Protein AF-A0A847EGX9-F1 (afdb_monomer)

Solvent-accessible surface area (backbone atoms only — not comparable to full-atom values): 7645 Å² total; per-residue (Å²): 108,51,48,62,83,71,75,42,85,74,79,78,88,85,84,85,75,54,60,80,80,62,96,71,52,54,43,62,52,48,59,49,49,60,68,35,90,76,49,75,67,46,77,46,81,50,56,46,22,41,57,52,58,43,49,28,24,61,38,38,68,75,70,50,81,54,54,50,37,35,35,57,47,61,67,86,54,61,89,89,57,82,64,90,52,84,28,49,48,63,46,97,86,61,44,19,35,55,64,44,37,51,48,35,28,51,77,56,71,34,52,70,35,91,46,81,49,45,46,46,56,56,54,49,62,75,72,105

Radius of gyration: 14.36 Å; Cα contacts (8 Å, |Δi|>4): 190; chains: 1; bounding box: 35×29×40 Å

Mean predicted aligned error: 4.75 Å

Sequence (128 aa):
VNLSKAGLGQSTVIGMGADPVVFTSMPDILGLFDKDPDTDVIVIVGEVGGIQEEKAAEYIDRWVTKPVVAYIAGLNAPQEKRMGHAGAIIRGDGKGTPQSKTAAFNEVGVDIARYPAEVVDLVKNHLS

Structur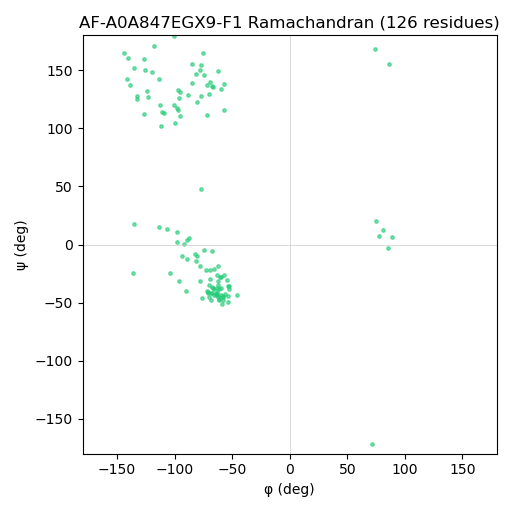e (mmCIF, N/CA/C/O backbone):
data_AF-A0A847EGX9-F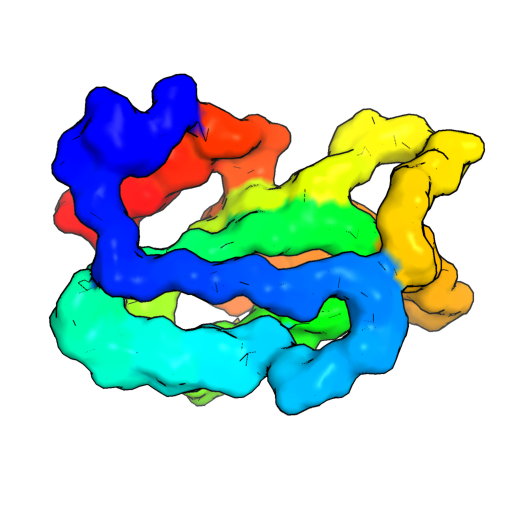1
#
_entry.id   AF-A0A847EGX9-F1
#
loop_
_atom_site.group_PDB
_atom_site.id
_atom_site.type_symbol
_atom_site.label_atom_id
_atom_site.label_alt_id
_atom_site.label_comp_id
_atom_site.label_asym_id
_atom_site.label_entity_id
_atom_site.label_seq_id
_atom_site.pdbx_PDB_ins_code
_atom_site.Cartn_x
_atom_site.Cartn_y
_atom_site.Cartn_z
_atom_site.occupancy
_atom_site.B_iso_or_equiv
_atom_site.auth_seq_id
_atom_site.auth_comp_id
_atom_site.auth_asym_id
_atom_site.auth_atom_id
_atom_site.pdbx_PDB_model_num
ATOM 1 N N . VAL A 1 1 ? 4.956 10.946 13.049 1.00 72.75 1 VAL A N 1
ATOM 2 C CA . VAL A 1 1 ? 4.265 9.960 13.919 1.00 72.75 1 VAL A CA 1
ATOM 3 C C . VAL A 1 1 ? 4.023 8.696 13.091 1.00 72.75 1 VAL A C 1
ATOM 5 O O . VAL A 1 1 ? 4.090 8.809 11.876 1.00 72.75 1 VAL A O 1
ATOM 8 N N . ASN A 1 2 ? 3.864 7.512 13.687 1.00 90.38 2 ASN A N 1
ATOM 9 C CA . ASN A 1 2 ? 3.531 6.274 12.957 1.00 90.38 2 ASN A CA 1
ATOM 10 C C . ASN A 1 2 ? 2.171 5.739 13.438 1.00 90.38 2 ASN A C 1
ATOM 12 O O . ASN A 1 2 ? 1.645 6.258 14.424 1.00 90.38 2 ASN A O 1
ATOM 16 N N . LEU A 1 3 ? 1.620 4.727 12.759 1.00 94.62 3 LEU A N 1
ATOM 17 C CA . LEU A 1 3 ? 0.286 4.188 13.054 1.00 94.62 3 LEU A CA 1
ATOM 18 C C . LEU A 1 3 ? 0.133 3.792 14.534 1.00 94.62 3 LEU A C 1
ATOM 20 O O . LEU A 1 3 ? -0.773 4.279 15.207 1.00 94.62 3 LEU A O 1
ATOM 24 N N . SER A 1 4 ? 1.079 3.025 15.085 1.00 95.31 4 SER A N 1
ATOM 25 C CA . SER A 1 4 ? 1.005 2.554 16.475 1.00 95.31 4 SER A CA 1
ATOM 26 C C . SER A 1 4 ? 1.048 3.704 17.492 1.00 95.31 4 SER A C 1
ATOM 28 O O . SER A 1 4 ? 0.256 3.733 18.430 1.00 95.31 4 SER A O 1
ATOM 30 N N . LYS A 1 5 ? 1.918 4.710 17.297 1.00 95.62 5 LYS A N 1
ATOM 31 C CA . LYS A 1 5 ? 1.954 5.911 18.161 1.00 95.62 5 LYS A CA 1
ATOM 32 C C . LYS A 1 5 ? 0.693 6.768 18.044 1.00 95.62 5 LYS A C 1
ATOM 34 O O . LYS A 1 5 ? 0.435 7.572 18.933 1.00 95.62 5 LYS A O 1
ATOM 39 N N . ALA A 1 6 ? -0.056 6.623 16.956 1.00 94.94 6 ALA A N 1
ATOM 40 C CA . ALA A 1 6 ? -1.332 7.292 16.745 1.00 94.94 6 ALA A CA 1
ATOM 41 C C . ALA A 1 6 ? -2.536 6.488 17.270 1.00 94.94 6 ALA A C 1
ATOM 43 O O . ALA A 1 6 ? -3.664 6.942 17.086 1.00 94.94 6 ALA A O 1
ATOM 44 N N . GLY A 1 7 ? -2.304 5.338 17.918 1.00 95.94 7 GLY A N 1
ATOM 45 C CA . GLY A 1 7 ? -3.351 4.473 18.470 1.00 95.94 7 GLY A CA 1
ATOM 46 C C . GLY A 1 7 ? -4.016 3.552 17.447 1.00 95.94 7 GLY A C 1
ATOM 47 O O . GLY A 1 7 ? -5.044 2.963 17.757 1.00 95.94 7 GLY A O 1
ATOM 48 N N . LEU A 1 8 ? -3.451 3.425 16.243 1.00 96.00 8 LEU A N 1
ATOM 49 C CA . LEU A 1 8 ? -3.976 2.567 15.183 1.00 96.00 8 LEU A CA 1
ATOM 50 C C . LEU A 1 8 ? -3.273 1.205 15.213 1.00 96.00 8 LEU A C 1
ATOM 52 O O . LEU A 1 8 ? -2.038 1.140 15.257 1.00 96.00 8 LEU A O 1
ATOM 56 N N . GLY A 1 9 ? -4.058 0.128 15.180 1.00 96.12 9 GLY A N 1
ATOM 57 C CA . GLY A 1 9 ? -3.568 -1.247 15.072 1.00 96.12 9 GLY A CA 1
ATOM 58 C C . GLY A 1 9 ? -3.089 -1.597 13.660 1.00 96.12 9 GLY A C 1
ATOM 59 O O . GLY A 1 9 ? -3.336 -0.868 12.700 1.00 96.12 9 GLY A O 1
ATOM 60 N N . GLN A 1 10 ? -2.346 -2.695 13.538 1.00 97.12 10 GLN A N 1
ATOM 61 C CA . GLN A 1 10 ? -1.990 -3.318 12.262 1.00 97.12 10 GLN A CA 1
ATOM 62 C C . GLN A 1 10 ? -2.417 -4.785 12.373 1.00 97.12 10 GLN A C 1
ATOM 64 O O . GLN A 1 10 ? -1.839 -5.496 13.194 1.00 97.12 10 GLN A O 1
ATOM 69 N N . SER A 1 11 ? -3.423 -5.227 11.611 1.00 97.88 11 SER A N 1
ATOM 70 C CA . SER A 1 11 ? -3.878 -6.629 11.651 1.00 97.88 11 SER A CA 1
ATOM 71 C C . SER A 1 11 ? -2.820 -7.567 11.066 1.00 97.88 11 SER A C 1
ATOM 73 O O . SER A 1 11 ? -2.416 -8.537 11.702 1.00 97.88 11 SER A O 1
ATOM 75 N N . THR A 1 12 ? -2.292 -7.205 9.894 1.00 97.38 12 THR A N 1
ATOM 76 C CA . THR A 1 12 ? -1.270 -7.958 9.165 1.00 97.38 12 THR A CA 1
ATOM 77 C C . THR A 1 12 ? -0.260 -7.003 8.520 1.00 97.38 12 THR A C 1
ATOM 79 O O . THR A 1 12 ? -0.620 -5.934 8.032 1.00 97.38 12 THR A O 1
ATOM 82 N N . VAL A 1 13 ? 1.026 -7.382 8.497 1.00 96.81 13 VAL A N 1
ATOM 83 C CA . VAL A 1 13 ? 2.097 -6.635 7.811 1.00 96.81 13 VAL A CA 1
ATOM 84 C C . VAL A 1 13 ? 2.939 -7.600 6.980 1.00 96.81 13 VAL A C 1
ATOM 86 O O . VAL A 1 13 ? 3.472 -8.571 7.511 1.00 96.81 13 VAL A O 1
ATOM 89 N N . ILE A 1 14 ? 3.087 -7.321 5.681 1.00 96.00 14 ILE A N 1
ATOM 90 C CA . ILE A 1 14 ? 3.880 -8.137 4.749 1.00 96.00 14 ILE A CA 1
ATOM 91 C C . ILE A 1 14 ? 4.956 -7.269 4.097 1.00 96.00 14 ILE A C 1
ATOM 93 O O . ILE A 1 14 ? 4.660 -6.233 3.508 1.00 96.00 14 ILE A O 1
ATOM 97 N N . GLY A 1 15 ? 6.210 -7.718 4.174 1.00 93.69 15 GLY A N 1
ATOM 98 C CA . GLY A 1 15 ? 7.319 -7.168 3.396 1.00 93.69 15 GLY A CA 1
ATOM 99 C C . GLY A 1 15 ? 7.619 -8.060 2.194 1.00 93.69 15 GLY A C 1
ATOM 100 O O . GLY A 1 15 ? 7.962 -9.224 2.374 1.00 93.69 15 GLY A O 1
ATOM 101 N N . MET A 1 16 ? 7.508 -7.524 0.976 1.00 89.69 16 MET A N 1
ATOM 102 C CA . MET A 1 16 ? 7.724 -8.295 -0.261 1.00 89.69 16 MET A CA 1
ATOM 103 C C . MET A 1 16 ? 9.202 -8.527 -0.610 1.00 89.69 16 MET A C 1
ATOM 105 O O . MET A 1 16 ? 9.509 -9.403 -1.414 1.00 89.69 16 MET A O 1
ATOM 109 N N . GLY A 1 17 ? 10.111 -7.741 -0.027 1.00 85.81 17 GLY A N 1
ATOM 110 C CA . GLY A 1 17 ? 11.489 -7.637 -0.510 1.00 85.81 17 GLY A CA 1
ATOM 111 C C . GLY A 1 17 ? 11.589 -6.813 -1.801 1.00 85.81 17 GLY A C 1
ATOM 112 O O . GLY A 1 17 ? 10.582 -6.467 -2.414 1.00 85.81 17 GLY A O 1
ATOM 113 N N . ALA A 1 18 ? 12.816 -6.463 -2.190 1.00 80.44 18 ALA A N 1
ATOM 114 C CA . ALA A 1 18 ? 13.097 -5.598 -3.344 1.00 80.44 18 ALA A CA 1
ATOM 115 C C . ALA A 1 18 ? 13.814 -6.336 -4.490 1.00 80.44 18 ALA A C 1
ATOM 117 O O . ALA A 1 18 ? 14.381 -5.705 -5.387 1.00 80.44 18 ALA A O 1
ATOM 118 N N . ASP A 1 19 ? 13.819 -7.670 -4.447 1.00 82.44 19 ASP A N 1
ATOM 119 C CA . ASP A 1 19 ? 14.437 -8.493 -5.479 1.00 82.44 19 ASP A CA 1
ATOM 120 C C . ASP A 1 19 ? 13.577 -8.518 -6.752 1.00 82.44 19 ASP A C 1
ATOM 122 O O . ASP A 1 19 ? 12.348 -8.499 -6.683 1.00 82.44 19 ASP A O 1
ATOM 126 N N . PRO A 1 20 ? 14.193 -8.591 -7.946 1.00 73.56 20 PRO A N 1
ATOM 127 C CA . PRO A 1 20 ? 13.450 -8.637 -9.205 1.00 73.56 20 PRO A CA 1
ATOM 128 C C . PRO A 1 20 ? 12.689 -9.957 -9.404 1.00 73.56 20 PRO A C 1
ATOM 130 O O . PRO A 1 20 ? 11.737 -10.004 -10.186 1.00 73.56 20 PRO A O 1
ATOM 133 N N . VAL A 1 21 ? 13.111 -11.028 -8.724 1.00 81.25 21 VAL A N 1
ATOM 134 C CA . VAL A 1 21 ? 12.436 -12.329 -8.727 1.00 81.25 21 VAL A CA 1
ATOM 135 C C . VAL A 1 21 ? 11.602 -12.426 -7.461 1.00 81.25 21 VAL A C 1
ATOM 137 O O . VAL A 1 21 ? 12.127 -12.648 -6.375 1.00 81.25 21 VAL A O 1
ATOM 140 N N . VAL A 1 22 ? 10.294 -12.261 -7.620 1.00 82.31 22 VAL A N 1
ATOM 141 C CA . VAL A 1 22 ? 9.321 -12.342 -6.530 1.00 82.31 22 VAL A CA 1
ATOM 142 C C . VAL A 1 22 ? 8.420 -13.557 -6.723 1.00 82.31 22 VAL A C 1
ATOM 144 O O . VAL A 1 22 ? 8.035 -13.881 -7.846 1.00 82.31 22 VAL A O 1
ATOM 147 N N . PHE A 1 23 ? 8.072 -14.227 -5.623 1.00 87.94 23 PHE A N 1
ATOM 148 C CA . PHE A 1 23 ? 7.149 -15.374 -5.617 1.00 87.94 23 PHE A CA 1
ATOM 149 C C . PHE A 1 23 ? 5.713 -14.998 -5.233 1.00 87.94 23 PHE A C 1
ATOM 151 O O . PHE A 1 23 ? 4.846 -15.860 -5.149 1.00 87.94 23 PHE A O 1
ATOM 158 N N . THR A 1 24 ? 5.469 -13.711 -4.999 1.00 92.12 24 THR A N 1
ATOM 159 C CA . THR A 1 24 ? 4.153 -13.122 -4.754 1.00 92.12 24 THR A CA 1
ATOM 160 C C . THR A 1 24 ? 4.106 -11.734 -5.389 1.00 92.12 24 THR A C 1
ATOM 162 O O . THR A 1 24 ? 5.148 -11.176 -5.755 1.00 92.12 24 THR A O 1
ATOM 165 N N . SER A 1 25 ? 2.914 -11.172 -5.542 1.00 93.56 25 SER A N 1
ATOM 166 C CA . SER A 1 25 ? 2.709 -9.853 -6.135 1.00 93.56 25 SER A CA 1
ATOM 167 C C . SER A 1 25 ? 1.880 -8.945 -5.224 1.00 93.56 25 SER A C 1
ATOM 169 O O . SER A 1 25 ? 1.167 -9.424 -4.340 1.00 93.56 25 SER A O 1
ATOM 171 N N . MET A 1 26 ? 1.963 -7.625 -5.433 1.00 95.44 26 MET A N 1
ATOM 172 C CA . MET A 1 26 ? 1.096 -6.684 -4.709 1.00 95.44 26 MET A CA 1
ATOM 173 C C . MET A 1 26 ? -0.398 -7.007 -4.916 1.00 95.44 26 MET A C 1
ATOM 175 O O . MET A 1 26 ? -1.111 -7.025 -3.917 1.00 95.44 26 MET A O 1
ATOM 179 N N . PRO A 1 27 ? -0.883 -7.336 -6.136 1.00 97.00 27 PRO A N 1
ATOM 180 C 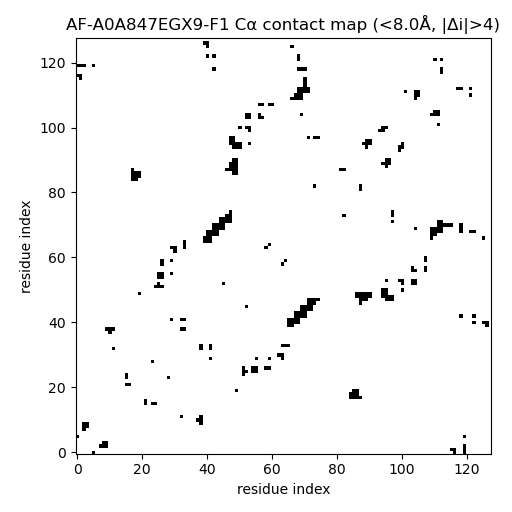CA . PRO A 1 27 ? -2.251 -7.824 -6.345 1.00 97.00 27 PRO A CA 1
ATOM 181 C C . PRO A 1 27 ? -2.645 -9.033 -5.487 1.00 97.00 27 PRO A C 1
ATOM 183 O O . PRO A 1 27 ? -3.724 -9.034 -4.898 1.00 97.00 27 PRO A O 1
ATOM 186 N N . ASP A 1 28 ? -1.776 -10.043 -5.375 1.00 96.81 28 ASP A N 1
ATOM 187 C CA . ASP A 1 28 ? -2.082 -11.238 -4.576 1.00 96.81 28 ASP A CA 1
ATOM 188 C C . ASP A 1 28 ? -2.242 -10.880 -3.092 1.00 96.81 28 ASP A C 1
ATOM 190 O O . ASP A 1 28 ? -3.179 -11.331 -2.435 1.00 96.81 28 ASP A O 1
ATOM 194 N N . ILE A 1 29 ? -1.357 -10.022 -2.575 1.00 97.56 29 ILE A N 1
ATOM 195 C CA . ILE A 1 29 ? -1.405 -9.540 -1.188 1.00 97.56 29 ILE A CA 1
ATOM 196 C C . ILE A 1 29 ? -2.633 -8.657 -0.949 1.00 97.56 29 ILE A C 1
ATOM 198 O O . ILE A 1 29 ? -3.300 -8.810 0.073 1.00 97.56 29 ILE A O 1
ATOM 202 N N . LEU A 1 30 ? -2.973 -7.778 -1.894 1.00 98.25 30 LEU A N 1
ATOM 203 C CA . LEU A 1 30 ? -4.179 -6.952 -1.824 1.00 98.25 30 LEU A CA 1
ATOM 204 C C . LEU A 1 30 ? -5.435 -7.810 -1.706 1.00 98.25 30 LEU A C 1
ATOM 206 O O . LEU A 1 30 ? -6.275 -7.543 -0.853 1.00 98.25 30 LEU A O 1
ATOM 210 N N . GLY A 1 31 ? -5.527 -8.883 -2.493 1.00 98.06 31 GLY A N 1
ATOM 211 C CA . GLY A 1 31 ? -6.636 -9.829 -2.402 1.00 98.06 31 GLY A CA 1
ATOM 212 C C . GLY A 1 31 ? -6.716 -10.565 -1.059 1.00 98.06 31 GLY A C 1
ATOM 213 O O . GLY A 1 31 ? -7.804 -10.990 -0.671 1.00 98.06 31 GLY A O 1
ATOM 214 N N . LEU A 1 32 ? -5.59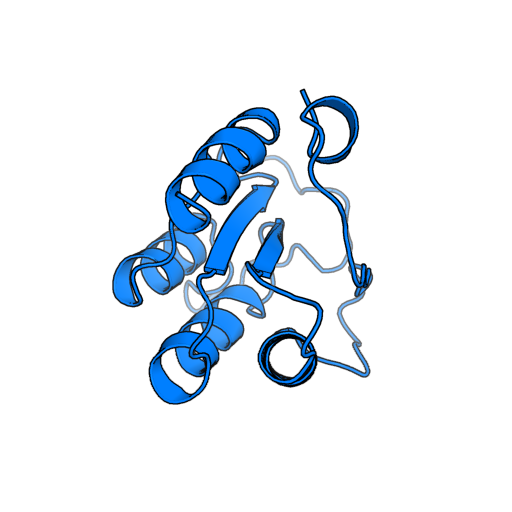8 -10.724 -0.339 1.00 98.06 32 LEU A N 1
ATOM 215 C CA . LEU A 1 32 ? -5.595 -11.272 1.021 1.00 98.06 32 LEU A CA 1
ATOM 216 C C . LEU A 1 32 ? -6.077 -10.234 2.040 1.00 98.06 32 LEU A C 1
ATOM 218 O O . LEU A 1 32 ? -6.938 -10.551 2.854 1.00 98.06 32 LEU A O 1
ATOM 222 N N . PHE A 1 33 ? -5.576 -8.999 1.970 1.00 98.31 33 PHE A N 1
ATOM 223 C CA . PHE A 1 33 ? -5.962 -7.924 2.894 1.00 98.31 33 PHE A CA 1
ATOM 224 C C . PHE A 1 33 ? -7.423 -7.485 2.719 1.00 98.31 33 PHE A C 1
ATOM 226 O O . PHE A 1 33 ? -8.123 -7.226 3.699 1.00 98.31 33 PHE A O 1
ATOM 233 N N . ASP A 1 34 ? -7.927 -7.464 1.485 1.00 98.31 34 ASP A N 1
ATOM 234 C CA . ASP A 1 34 ? -9.336 -7.161 1.209 1.00 98.31 34 ASP A CA 1
ATOM 235 C C . ASP A 1 34 ? -10.277 -8.206 1.839 1.00 98.31 34 ASP A C 1
ATOM 237 O O . ASP A 1 34 ? -11.352 -7.869 2.326 1.00 98.31 34 ASP A O 1
ATOM 241 N N . LYS A 1 35 ? -9.834 -9.466 1.947 1.00 98.19 35 LYS A N 1
ATOM 242 C CA . LYS A 1 35 ? -10.609 -10.561 2.557 1.00 98.19 35 LYS A CA 1
ATOM 243 C C . LYS A 1 35 ? -10.406 -10.722 4.064 1.00 98.19 35 LYS A C 1
ATOM 245 O O . LYS A 1 35 ? -11.159 -11.472 4.680 1.00 98.19 35 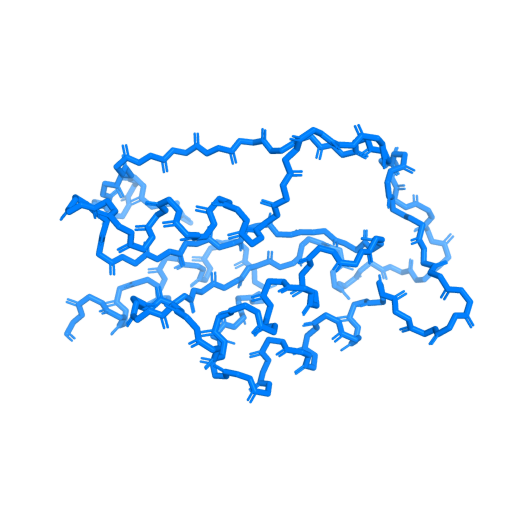LYS A O 1
ATOM 250 N N . ASP A 1 36 ? -9.406 -10.068 4.650 1.00 98.31 36 ASP A N 1
ATOM 251 C CA . ASP A 1 36 ? -9.108 -10.155 6.083 1.00 98.31 36 ASP A CA 1
ATOM 252 C C . ASP A 1 36 ? -10.178 -9.396 6.894 1.00 98.31 36 ASP A C 1
ATOM 254 O O . ASP A 1 36 ? -10.236 -8.172 6.797 1.00 98.31 36 ASP A O 1
ATOM 258 N N . PRO A 1 37 ? -11.049 -10.052 7.682 1.00 97.69 37 PRO A N 1
ATOM 259 C CA . PRO A 1 37 ? -12.115 -9.360 8.409 1.00 97.69 37 PRO A CA 1
ATOM 260 C C . PRO A 1 37 ? -11.601 -8.348 9.446 1.00 97.69 37 PRO A C 1
ATOM 262 O O . PRO A 1 37 ? -12.362 -7.461 9.820 1.00 97.69 37 PRO A O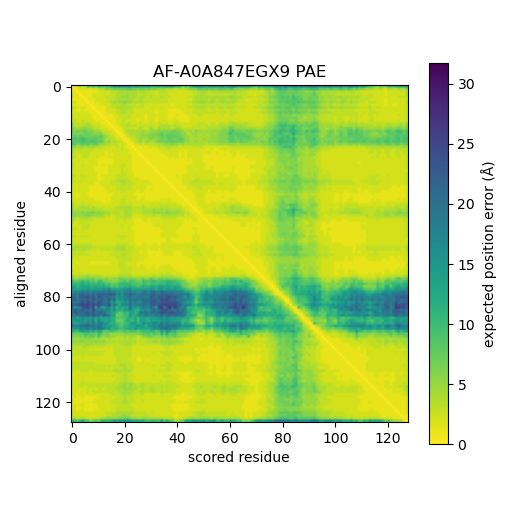 1
ATOM 265 N N . ASP A 1 38 ? -10.336 -8.449 9.867 1.00 97.81 38 ASP A N 1
ATOM 266 C CA . ASP A 1 38 ? -9.725 -7.546 10.849 1.00 97.81 38 ASP A CA 1
ATOM 267 C C . ASP A 1 38 ? -9.008 -6.344 10.193 1.00 97.81 38 ASP A C 1
ATOM 269 O O . ASP A 1 38 ? -8.417 -5.510 10.883 1.00 97.81 38 ASP A O 1
ATOM 273 N N . THR A 1 39 ? -9.020 -6.241 8.858 1.00 98.31 39 THR A N 1
ATOM 274 C CA . THR A 1 39 ? -8.461 -5.095 8.123 1.00 98.31 39 THR A CA 1
ATOM 275 C C . THR A 1 39 ? -9.554 -4.101 7.750 1.00 98.31 39 THR A C 1
ATOM 277 O O . THR A 1 39 ? -10.395 -4.416 6.911 1.00 98.31 39 THR A O 1
ATOM 280 N N . ASP A 1 40 ? -9.467 -2.877 8.270 1.00 98.12 40 ASP A N 1
ATOM 281 C CA . ASP A 1 40 ? -10.363 -1.771 7.900 1.00 98.12 40 ASP A CA 1
ATOM 282 C C . ASP A 1 40 ? -9.840 -0.943 6.712 1.00 98.12 40 ASP A C 1
ATOM 284 O O . ASP A 1 40 ? -10.601 -0.546 5.835 1.00 98.12 40 ASP A O 1
ATOM 288 N N . VAL A 1 41 ? -8.526 -0.687 6.667 1.00 98.44 41 VAL A N 1
ATOM 289 C CA . VAL A 1 41 ? -7.855 0.142 5.649 1.00 98.44 41 VAL A CA 1
ATOM 290 C C . VAL A 1 41 ? -6.544 -0.520 5.240 1.00 98.44 41 VAL A C 1
ATOM 292 O O . VAL A 1 41 ? -5.782 -0.988 6.089 1.00 98.44 41 VAL A O 1
ATOM 295 N N . ILE A 1 42 ? -6.251 -0.526 3.940 1.00 98.62 42 ILE A N 1
ATOM 296 C CA . ILE A 1 42 ? -5.012 -1.075 3.389 1.00 98.62 42 ILE A CA 1
ATOM 297 C C . ILE A 1 42 ? -3.999 0.050 3.159 1.00 98.62 42 ILE A C 1
ATOM 299 O O . ILE A 1 42 ? -4.307 1.074 2.554 1.00 98.62 42 ILE A O 1
ATOM 303 N N . VAL A 1 43 ? -2.756 -0.161 3.598 1.00 98.25 43 VAL A N 1
ATOM 304 C CA . VAL A 1 43 ? -1.639 0.764 3.361 1.00 98.25 43 VAL A CA 1
ATOM 305 C C . VAL A 1 43 ? -0.617 0.107 2.436 1.00 98.25 43 VAL A C 1
ATOM 307 O O . VAL A 1 43 ? -0.021 -0.910 2.793 1.00 98.25 43 VAL A O 1
ATOM 310 N N . ILE A 1 44 ? -0.360 0.715 1.278 1.00 97.88 44 ILE A N 1
ATOM 311 C CA . ILE A 1 44 ? 0.728 0.326 0.374 1.00 97.88 44 ILE A CA 1
ATOM 312 C C . ILE A 1 44 ? 1.947 1.212 0.638 1.00 97.88 44 ILE A C 1
ATOM 314 O O . ILE A 1 44 ? 1.875 2.436 0.553 1.00 97.88 44 ILE A O 1
ATOM 318 N N . VAL A 1 45 ? 3.095 0.587 0.899 1.00 95.75 45 VAL A N 1
ATOM 319 C CA . VAL A 1 45 ? 4.400 1.262 0.916 1.00 95.75 45 VAL A CA 1
ATOM 320 C C . VAL A 1 45 ? 5.215 0.748 -0.265 1.00 95.75 45 VAL A C 1
ATOM 322 O O . VAL A 1 45 ? 5.732 -0.366 -0.231 1.00 95.75 45 VAL A O 1
ATOM 325 N N . GLY A 1 46 ? 5.277 1.556 -1.319 1.00 93.00 46 GLY A N 1
ATOM 326 C CA . GLY A 1 46 ? 6.000 1.265 -2.554 1.00 93.00 46 GLY A CA 1
ATOM 327 C C . GLY A 1 46 ? 7.352 1.971 -2.643 1.00 93.00 46 GLY A C 1
ATOM 328 O O . GLY A 1 46 ? 7.743 2.754 -1.772 1.00 93.00 46 GLY A O 1
ATOM 329 N N . GLU A 1 47 ? 8.050 1.734 -3.746 1.00 90.00 47 GLU A N 1
ATOM 330 C CA . GLU A 1 47 ? 9.330 2.364 -4.094 1.00 90.00 47 GLU A CA 1
ATOM 331 C C . GLU A 1 47 ? 9.355 2.672 -5.595 1.00 90.00 47 GLU A C 1
ATOM 333 O O . GLU A 1 47 ? 8.588 2.111 -6.365 1.00 90.00 47 GLU A O 1
ATOM 338 N N . VAL A 1 48 ? 10.219 3.566 -6.061 1.00 85.94 48 VAL A N 1
ATOM 339 C CA . VAL A 1 48 ? 10.478 3.736 -7.501 1.00 85.94 48 VAL A CA 1
ATOM 340 C C . VAL A 1 48 ? 11.062 2.467 -8.155 1.00 85.94 48 VAL A C 1
ATOM 342 O O . VAL A 1 48 ? 11.817 1.722 -7.538 1.00 85.94 48 VAL A O 1
ATOM 345 N N . GLY A 1 49 ? 10.760 2.252 -9.442 1.00 83.38 49 GLY A N 1
ATOM 346 C CA . GLY A 1 49 ? 11.229 1.104 -10.235 1.00 83.38 49 GLY A CA 1
ATOM 347 C C . GLY A 1 49 ? 10.359 -0.155 -10.124 1.00 83.38 49 GLY A C 1
ATOM 348 O O . GLY A 1 49 ? 9.605 -0.334 -9.175 1.00 83.38 49 GLY A O 1
ATOM 349 N N . GLY A 1 50 ? 10.401 -1.027 -11.134 1.00 87.19 50 GLY A N 1
ATOM 350 C CA . GLY A 1 50 ? 9.444 -2.139 -11.240 1.00 87.19 50 GLY A CA 1
ATOM 351 C C . GLY A 1 50 ? 8.028 -1.674 -11.616 1.00 87.19 50 GLY A C 1
ATOM 352 O O . GLY A 1 50 ? 7.846 -0.532 -12.003 1.00 87.19 50 GLY A O 1
ATOM 353 N N . ILE A 1 51 ? 7.033 -2.566 -11.569 1.00 91.12 51 ILE A N 1
ATOM 354 C CA . ILE A 1 51 ? 5.657 -2.278 -12.045 1.00 91.12 51 ILE A CA 1
ATOM 355 C C . ILE A 1 51 ? 4.559 -2.758 -11.082 1.00 91.12 51 ILE A C 1
ATOM 357 O O . ILE A 1 51 ? 3.431 -3.024 -11.498 1.00 91.12 51 ILE A O 1
ATOM 361 N N . GLN A 1 52 ? 4.918 -3.032 -9.826 1.00 93.31 52 GLN A N 1
ATOM 362 C CA . GLN A 1 52 ? 3.998 -3.669 -8.880 1.00 93.31 52 GLN A CA 1
ATOM 363 C C . GLN A 1 52 ? 2.868 -2.721 -8.473 1.00 93.31 52 GLN A C 1
ATOM 365 O O . GLN A 1 52 ? 1.736 -3.163 -8.349 1.00 93.31 52 GLN A O 1
ATOM 370 N N . GLU A 1 53 ? 3.154 -1.430 -8.357 1.00 95.50 53 GLU A N 1
ATOM 371 C CA . GLU A 1 53 ? 2.216 -0.375 -7.986 1.00 95.50 53 GLU A CA 1
ATOM 372 C C . GLU A 1 53 ? 1.207 -0.105 -9.103 1.00 95.50 53 GLU A C 1
ATOM 374 O O . GLU A 1 53 ? 0.016 -0.003 -8.834 1.00 95.50 53 GLU A O 1
ATOM 379 N N . GLU A 1 54 ? 1.633 -0.086 -10.369 1.00 95.94 54 GLU A N 1
ATOM 380 C CA . GLU A 1 54 ? 0.691 0.025 -11.488 1.00 95.94 54 GLU A CA 1
ATOM 381 C C . GLU A 1 54 ? -0.219 -1.210 -11.588 1.00 95.94 54 GLU A C 1
ATOM 383 O O . GLU A 1 54 ? -1.412 -1.086 -11.854 1.00 95.94 54 GLU A O 1
ATOM 388 N N . LYS A 1 55 ? 0.320 -2.409 -11.327 1.00 96.06 55 LYS A N 1
ATOM 389 C CA . LYS A 1 55 ? -0.495 -3.633 -11.233 1.00 96.06 55 LYS A CA 1
ATOM 390 C C . LYS A 1 55 ? -1.440 -3.607 -10.033 1.00 96.06 55 LYS A C 1
ATOM 392 O O . LYS A 1 55 ? -2.554 -4.109 -10.133 1.00 96.06 55 LYS A O 1
ATOM 397 N N . ALA A 1 56 ? -0.988 -3.058 -8.908 1.00 97.69 56 ALA A N 1
ATOM 398 C CA . ALA A 1 56 ? -1.802 -2.873 -7.718 1.00 97.69 56 ALA A CA 1
ATOM 399 C C . ALA A 1 56 ? -2.980 -1.947 -8.024 1.00 97.69 56 ALA A C 1
ATOM 401 O O . ALA A 1 56 ? -4.105 -2.316 -7.721 1.00 97.69 56 ALA A O 1
ATOM 402 N N . ALA A 1 57 ? -2.748 -0.816 -8.697 1.00 98.31 57 ALA A N 1
ATOM 403 C CA . ALA A 1 57 ? -3.811 0.093 -9.117 1.00 98.31 57 ALA A CA 1
ATOM 404 C C . ALA A 1 57 ? -4.856 -0.598 -10.012 1.00 98.31 57 ALA A C 1
ATOM 406 O O . ALA A 1 57 ? -6.045 -0.528 -9.716 1.00 98.31 57 ALA A O 1
ATOM 407 N N . GLU A 1 58 ? -4.427 -1.348 -11.038 1.00 98.12 58 GLU A N 1
ATOM 408 C CA . GLU A 1 58 ? -5.355 -2.115 -11.893 1.00 98.12 58 GLU A CA 1
ATOM 409 C C . GLU A 1 58 ? -6.177 -3.140 -11.091 1.00 98.12 58 GLU A C 1
ATOM 411 O O . GLU A 1 58 ? -7.351 -3.374 -11.381 1.00 98.12 58 GLU A O 1
ATOM 416 N N . TYR A 1 59 ? -5.566 -3.775 -10.088 1.00 98.50 59 TYR A N 1
ATOM 417 C CA . TYR A 1 59 ? -6.260 -4.732 -9.232 1.00 98.50 59 TYR A CA 1
ATOM 418 C C . TYR A 1 59 ? -7.243 -4.046 -8.273 1.00 98.50 59 TYR A C 1
ATOM 420 O O . TYR A 1 59 ? -8.344 -4.558 -8.075 1.00 98.50 59 TYR A O 1
ATOM 428 N N . ILE A 1 60 ? -6.860 -2.893 -7.716 1.00 98.62 60 ILE A N 1
ATOM 429 C CA . ILE A 1 60 ? -7.691 -2.086 -6.815 1.00 98.62 60 ILE A CA 1
ATOM 430 C C . ILE A 1 60 ? -8.981 -1.674 -7.516 1.00 98.62 60 ILE A C 1
ATOM 432 O O . ILE A 1 60 ? -10.052 -1.983 -7.005 1.00 98.62 60 ILE A O 1
ATOM 436 N N . ASP A 1 61 ? -8.874 -1.099 -8.716 1.00 98.25 61 ASP A N 1
ATOM 437 C CA . ASP A 1 61 ? -10.016 -0.640 -9.523 1.00 98.25 61 ASP A CA 1
ATOM 438 C C . ASP A 1 61 ? -11.076 -1.726 -9.756 1.00 98.25 61 ASP A C 1
ATOM 440 O O . ASP A 1 61 ? -12.276 -1.464 -9.800 1.00 98.25 61 ASP A O 1
ATOM 444 N N . ARG A 1 62 ? -10.631 -2.978 -9.907 1.00 97.94 62 ARG A N 1
ATOM 445 C CA . ARG A 1 62 ? -11.509 -4.087 -10.296 1.00 97.94 62 ARG A CA 1
ATOM 446 C C . ARG A 1 62 ? -12.041 -4.903 -9.130 1.00 97.94 62 ARG A C 1
ATOM 448 O O . ARG A 1 62 ? -13.113 -5.491 -9.269 1.00 97.94 62 ARG A O 1
ATOM 455 N N . TRP A 1 63 ? -11.277 -5.026 -8.045 1.00 98.00 63 TRP A N 1
ATOM 456 C CA . TRP A 1 63 ? -11.506 -6.093 -7.065 1.00 98.00 63 TRP A CA 1
ATOM 457 C C . TRP A 1 63 ? -11.444 -5.661 -5.606 1.00 98.00 63 TRP A C 1
ATOM 459 O O . TRP A 1 63 ? -12.021 -6.364 -4.782 1.00 98.00 63 TRP A O 1
ATOM 469 N N . VAL A 1 64 ? -10.748 -4.573 -5.269 1.00 98.31 64 VAL A N 1
ATOM 470 C CA . VAL A 1 64 ? -10.567 -4.179 -3.866 1.00 98.31 64 VAL A CA 1
ATOM 471 C C . VAL A 1 64 ? -11.724 -3.286 -3.448 1.00 98.31 64 VAL A C 1
ATOM 473 O O . VAL A 1 64 ? -12.046 -2.307 -4.115 1.00 98.31 64 VAL A O 1
ATOM 476 N N . THR A 1 65 ? -12.359 -3.638 -2.337 1.00 97.69 65 THR A N 1
ATOM 477 C CA . THR A 1 65 ? -13.526 -2.916 -1.812 1.00 97.69 65 THR A CA 1
ATOM 478 C C . THR A 1 65 ? -13.178 -2.050 -0.611 1.00 97.69 65 THR A C 1
ATOM 480 O O . THR A 1 65 ? -13.865 -1.065 -0.340 1.00 97.69 65 THR A O 1
ATOM 483 N N . LYS A 1 66 ? -12.103 -2.395 0.102 1.00 98.31 66 LYS A N 1
ATOM 484 C CA . LYS A 1 66 ? -11.623 -1.614 1.241 1.00 98.31 66 LYS A CA 1
ATOM 485 C C . LYS A 1 66 ? -10.851 -0.371 0.804 1.00 98.31 66 LYS A C 1
ATOM 487 O O . LYS A 1 66 ? -10.171 -0.411 -0.222 1.00 98.31 66 LYS A O 1
ATOM 492 N N . PRO A 1 67 ? -10.873 0.706 1.607 1.00 98.31 67 PRO A N 1
ATOM 493 C CA . PRO A 1 67 ? -10.047 1.874 1.350 1.00 98.31 67 PRO A CA 1
ATOM 494 C C . PRO A 1 67 ? -8.562 1.520 1.269 1.00 98.31 67 PRO A C 1
ATOM 496 O O . PRO A 1 67 ? -8.043 0.751 2.087 1.00 98.31 67 PRO A O 1
ATOM 499 N N . VAL A 1 68 ? -7.871 2.119 0.300 1.00 98.69 68 VAL A N 1
ATOM 500 C CA . VAL A 1 68 ? -6.431 1.953 0.104 1.00 98.69 68 VAL A CA 1
ATOM 501 C C . VAL A 1 68 ? -5.754 3.317 0.123 1.00 98.69 68 VAL A C 1
ATOM 503 O O . VAL A 1 68 ? -6.172 4.240 -0.574 1.00 98.69 68 VAL A O 1
ATOM 506 N N . VAL A 1 69 ? -4.671 3.424 0.888 1.00 98.44 69 VAL A N 1
ATOM 507 C CA . VAL A 1 69 ? -3.764 4.578 0.884 1.00 98.44 69 VAL A CA 1
ATOM 508 C C . VAL A 1 69 ? -2.367 4.125 0.477 1.00 98.44 69 VAL A C 1
ATOM 510 O O . VAL A 1 69 ? -1.951 3.004 0.784 1.00 98.44 69 VAL A O 1
ATOM 513 N N . ALA A 1 70 ? -1.612 4.991 -0.190 1.00 97.81 70 ALA A N 1
ATOM 514 C CA . ALA A 1 70 ? -0.272 4.675 -0.667 1.00 97.81 70 ALA A CA 1
ATOM 515 C C . ALA A 1 70 ? 0.775 5.687 -0.189 1.00 97.81 70 ALA A C 1
ATOM 517 O O . ALA A 1 70 ? 0.520 6.876 -0.024 1.00 97.81 70 ALA A O 1
ATOM 518 N N . TYR A 1 71 ? 2.004 5.215 -0.022 1.00 95.81 71 TYR A N 1
ATOM 519 C CA . TYR A 1 71 ? 3.205 6.038 0.061 1.00 95.81 71 TYR A CA 1
ATOM 520 C C . TYR A 1 71 ? 4.266 5.428 -0.853 1.00 95.81 71 TYR A C 1
ATOM 522 O O . TYR A 1 71 ? 4.569 4.242 -0.741 1.00 95.81 71 TYR A O 1
ATOM 530 N N . ILE A 1 72 ? 4.848 6.231 -1.745 1.00 93.31 72 ILE A N 1
ATOM 531 C CA . ILE A 1 72 ? 5.906 5.779 -2.656 1.00 93.31 72 ILE A CA 1
ATOM 532 C C . ILE A 1 72 ? 7.227 6.408 -2.214 1.00 93.31 72 ILE A C 1
ATOM 534 O O . ILE A 1 72 ? 7.431 7.622 -2.294 1.00 93.31 72 ILE A O 1
ATOM 538 N N . ALA A 1 73 ? 8.157 5.578 -1.752 1.00 89.06 73 ALA A N 1
ATOM 539 C CA . ALA A 1 73 ? 9.494 6.029 -1.408 1.00 89.06 73 ALA A CA 1
ATOM 540 C C . ALA A 1 73 ? 10.257 6.464 -2.668 1.00 89.06 73 ALA A C 1
ATOM 542 O O . ALA A 1 73 ? 10.249 5.782 -3.690 1.00 89.06 73 ALA A O 1
ATOM 543 N N . GLY A 1 74 ? 10.954 7.599 -2.582 1.00 79.94 74 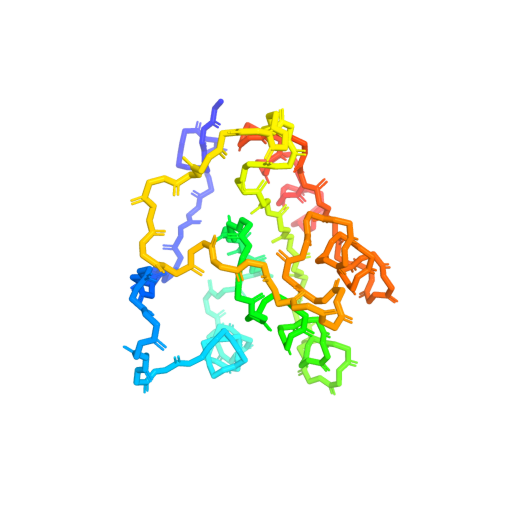GLY A N 1
ATOM 544 C CA . GLY A 1 74 ? 11.794 8.094 -3.676 1.00 79.94 74 GLY A CA 1
ATOM 545 C C . GLY A 1 74 ? 11.095 8.998 -4.693 1.00 79.94 74 GLY A C 1
ATOM 546 O O . GLY A 1 74 ? 11.747 9.398 -5.652 1.00 79.94 74 GLY A O 1
ATOM 547 N N . LEU A 1 75 ? 9.833 9.403 -4.481 1.00 74.94 75 LEU A N 1
ATOM 548 C CA . LEU A 1 75 ? 9.148 10.370 -5.364 1.00 74.94 75 LEU A CA 1
ATOM 549 C C . LEU A 1 75 ? 9.944 11.671 -5.572 1.00 74.94 75 LEU A C 1
ATOM 551 O O . LEU A 1 75 ? 9.952 12.225 -6.666 1.00 74.94 75 LEU A O 1
ATOM 555 N N . ASN A 1 76 ? 10.644 12.129 -4.530 1.00 71.00 76 ASN A N 1
ATOM 556 C CA . ASN A 1 76 ? 11.459 13.347 -4.547 1.00 71.00 76 ASN A CA 1
ATOM 557 C C . ASN A 1 76 ? 12.957 13.072 -4.780 1.00 71.00 76 ASN A C 1
ATOM 559 O O . ASN A 1 76 ? 13.788 13.954 -4.555 1.00 71.00 76 ASN A O 1
ATOM 563 N N . ALA A 1 77 ? 13.337 11.845 -5.153 1.00 66.00 77 ALA A N 1
ATOM 564 C CA . ALA A 1 77 ? 14.737 11.508 -5.378 1.00 66.00 77 ALA A CA 1
ATOM 565 C C . ALA A 1 77 ? 15.251 12.174 -6.673 1.00 66.00 77 ALA A C 1
ATOM 567 O O . ALA A 1 77 ? 14.553 12.158 -7.689 1.00 66.00 77 ALA A O 1
ATOM 568 N N . PRO A 1 78 ? 16.473 12.745 -6.678 1.00 61.47 78 PRO A N 1
ATOM 569 C CA . PRO A 1 78 ? 17.078 13.274 -7.898 1.00 61.47 78 PRO A CA 1
ATOM 570 C C . PRO A 1 78 ? 17.225 12.163 -8.944 1.00 61.47 78 PRO A C 1
ATOM 572 O O . PRO A 1 78 ? 17.737 11.094 -8.613 1.00 61.47 78 PRO A O 1
ATOM 575 N N . GLN A 1 79 ? 16.848 12.423 -10.203 1.00 56.59 79 GLN A N 1
ATOM 576 C CA . GLN A 1 79 ? 16.882 11.410 -11.274 1.00 56.59 79 GLN A CA 1
ATOM 577 C C . GLN A 1 79 ? 18.268 10.781 -11.492 1.00 56.59 79 GLN A C 1
ATOM 579 O O . GLN A 1 79 ? 18.371 9.639 -11.929 1.00 56.59 79 GLN A O 1
ATOM 584 N N . GLU A 1 80 ? 19.336 11.504 -11.160 1.00 54.75 80 GLU A N 1
ATOM 585 C CA . GLU A 1 80 ? 20.720 11.055 -11.341 1.00 54.75 80 GLU A CA 1
ATOM 586 C C . GLU A 1 80 ? 21.214 10.100 -10.240 1.00 54.75 80 GLU A C 1
ATOM 588 O O . GLU A 1 80 ? 22.281 9.496 -10.375 1.00 54.75 80 GLU A O 1
ATOM 593 N N . LYS A 1 81 ? 20.458 9.920 -9.147 1.00 55.22 81 LYS A N 1
ATOM 594 C CA . LYS A 1 81 ? 20.816 8.968 -8.090 1.00 55.22 81 LYS A CA 1
ATOM 595 C C . LYS A 1 81 ? 20.104 7.639 -8.309 1.00 55.22 81 LYS A C 1
ATOM 597 O O . LYS A 1 81 ? 18.909 7.515 -8.063 1.00 55.22 81 LYS A O 1
ATOM 602 N N . ARG A 1 82 ? 20.876 6.607 -8.671 1.00 54.66 82 ARG A N 1
ATOM 603 C CA . ARG A 1 82 ? 20.434 5.213 -8.523 1.00 54.66 82 ARG A CA 1
ATOM 604 C C . ARG A 1 82 ? 20.083 4.966 -7.054 1.00 54.66 82 ARG A C 1
ATOM 606 O O . ARG A 1 82 ? 20.957 5.054 -6.191 1.00 54.66 82 ARG A O 1
ATOM 613 N N . MET A 1 83 ? 18.815 4.677 -6.775 1.00 57.81 83 MET A N 1
ATOM 614 C CA . MET A 1 83 ? 18.402 4.146 -5.477 1.00 57.81 83 MET A CA 1
ATOM 615 C C . MET A 1 83 ? 18.941 2.715 -5.343 1.00 57.81 83 MET A C 1
ATOM 617 O O . MET A 1 83 ? 19.041 1.983 -6.324 1.00 57.81 83 MET A O 1
ATOM 621 N N . GLY A 1 84 ? 19.418 2.370 -4.146 1.00 51.50 84 GLY A N 1
ATOM 622 C CA . GLY A 1 84 ? 20.342 1.250 -3.931 1.00 51.50 84 GLY A CA 1
ATOM 623 C C . GLY A 1 84 ? 19.735 -0.153 -4.012 1.00 51.50 84 GLY A C 1
ATOM 624 O O . GLY A 1 84 ? 20.486 -1.120 -3.906 1.00 51.50 84 GLY A O 1
ATOM 625 N N . HIS A 1 85 ? 18.417 -0.293 -4.181 1.00 58.25 85 HIS A N 1
ATOM 626 C CA . HIS A 1 85 ? 17.770 -1.601 -4.260 1.00 58.25 85 HIS A CA 1
ATOM 627 C C . HIS A 1 85 ? 17.810 -2.181 -5.678 1.00 58.25 85 HIS A C 1
ATOM 629 O O . HIS A 1 85 ? 17.586 -1.484 -6.667 1.00 58.25 85 HIS A O 1
ATOM 635 N N . ALA A 1 86 ? 18.065 -3.489 -5.776 1.00 53.78 86 ALA A N 1
ATOM 636 C CA . ALA A 1 86 ? 18.225 -4.196 -7.048 1.00 53.78 86 ALA A CA 1
ATOM 637 C C . ALA A 1 86 ? 16.983 -4.111 -7.962 1.00 53.78 86 ALA A C 1
ATOM 639 O O . ALA A 1 86 ? 17.120 -4.154 -9.185 1.00 53.78 86 ALA A O 1
ATOM 640 N N . GLY A 1 87 ? 15.787 -3.961 -7.383 1.00 53.16 87 GLY A N 1
ATOM 641 C CA . GLY A 1 87 ? 14.514 -3.828 -8.096 1.00 53.16 87 GLY A CA 1
ATOM 642 C C . GLY A 1 87 ? 14.183 -2.425 -8.619 1.00 53.16 87 GLY A C 1
ATOM 643 O O . GLY A 1 87 ? 13.235 -2.294 -9.396 1.00 53.16 87 GLY A O 1
ATOM 644 N N . ALA A 1 88 ? 14.960 -1.390 -8.271 1.00 61.09 88 ALA A N 1
ATOM 645 C CA . ALA A 1 88 ? 14.712 0.005 -8.659 1.00 61.09 88 ALA A CA 1
ATOM 646 C C . ALA A 1 88 ? 15.100 0.301 -10.128 1.00 61.09 88 ALA A C 1
ATOM 648 O O . ALA A 1 88 ? 15.805 1.262 -10.441 1.00 61.09 88 ALA A O 1
ATOM 649 N N . ILE A 1 89 ? 14.669 -0.558 -11.055 1.00 64.38 89 ILE A N 1
ATOM 650 C CA . ILE A 1 89 ? 14.908 -0.423 -12.493 1.00 64.38 89 ILE A CA 1
ATOM 651 C C . ILE A 1 89 ? 13.675 0.218 -13.131 1.00 64.38 89 ILE A C 1
ATOM 653 O O . ILE A 1 89 ? 12.589 -0.369 -13.150 1.00 64.38 89 ILE A O 1
ATOM 657 N N . ILE A 1 90 ? 13.858 1.419 -13.677 1.00 65.25 90 ILE A N 1
ATOM 658 C CA . ILE A 1 90 ? 12.861 2.086 -14.519 1.00 65.25 90 ILE A CA 1
ATOM 659 C C . ILE A 1 90 ? 12.905 1.434 -15.901 1.00 65.25 90 ILE A C 1
ATOM 661 O O . ILE A 1 90 ? 13.976 1.291 -16.498 1.00 65.25 90 ILE A O 1
ATOM 665 N N . ARG A 1 91 ? 11.747 1.009 -16.406 1.00 65.94 91 ARG A N 1
ATOM 666 C CA . ARG A 1 91 ? 11.650 0.371 -17.720 1.00 65.94 91 ARG A CA 1
ATOM 667 C C . ARG A 1 91 ? 11.627 1.439 -18.816 1.00 65.94 91 ARG A C 1
ATOM 669 O O . ARG A 1 91 ? 11.087 2.526 -18.636 1.00 65.94 91 ARG A O 1
ATOM 676 N N . GLY A 1 92 ? 12.205 1.122 -19.975 1.00 62.06 92 GLY A N 1
ATOM 677 C CA . GLY A 1 92 ? 12.261 2.040 -21.124 1.00 62.06 92 GLY A CA 1
ATOM 678 C C . GLY A 1 92 ? 10.904 2.339 -21.777 1.00 62.06 92 GLY A C 1
ATOM 679 O O . GLY A 1 92 ? 10.838 3.176 -22.667 1.00 62.06 92 GLY A O 1
ATOM 680 N N . ASP A 1 93 ? 9.834 1.673 -21.340 1.00 74.06 93 ASP A N 1
ATOM 681 C CA . ASP A 1 93 ? 8.447 1.879 -21.775 1.00 74.06 93 ASP A CA 1
ATOM 682 C C . ASP A 1 93 ? 7.710 2.965 -20.961 1.00 74.06 93 ASP A C 1
ATOM 684 O O . ASP A 1 93 ? 6.511 3.164 -21.142 1.00 74.06 93 ASP A O 1
ATOM 688 N N . GLY A 1 94 ? 8.412 3.664 -20.058 1.00 75.31 94 GLY A N 1
ATOM 689 C CA . GLY A 1 94 ? 7.853 4.721 -19.210 1.00 75.31 94 GLY A CA 1
ATOM 690 C C . GLY A 1 94 ? 7.191 4.222 -17.920 1.00 75.31 94 GLY A C 1
ATOM 691 O O . GLY A 1 94 ? 6.785 5.045 -17.096 1.00 75.31 94 GLY A O 1
ATOM 692 N N . LYS A 1 95 ? 7.116 2.900 -17.703 1.00 80.25 95 LYS A N 1
ATOM 693 C CA . LYS A 1 95 ? 6.586 2.307 -16.467 1.00 80.25 95 LYS A CA 1
ATOM 694 C C . LYS A 1 95 ? 7.648 2.199 -15.374 1.00 80.25 95 LYS A C 1
ATOM 696 O O . LYS A 1 95 ? 8.854 2.116 -15.632 1.00 80.25 95 LYS A O 1
ATOM 701 N N . GLY A 1 96 ? 7.185 2.174 -14.130 1.00 81.56 96 GLY A N 1
ATOM 702 C CA . GLY A 1 96 ? 8.035 2.159 -12.946 1.00 81.56 96 GLY A CA 1
ATOM 703 C C . GLY A 1 96 ? 8.645 3.503 -12.580 1.00 81.56 96 GLY A C 1
ATOM 704 O O . GLY A 1 96 ? 9.477 3.567 -11.673 1.00 81.56 96 GLY A O 1
ATOM 705 N N . THR A 1 97 ? 8.242 4.577 -13.259 1.00 86.06 97 THR A N 1
ATOM 706 C CA . THR A 1 97 ? 8.634 5.936 -12.887 1.00 86.06 97 THR A CA 1
ATOM 707 C C . THR A 1 97 ? 7.812 6.408 -11.682 1.00 86.06 97 THR A C 1
ATOM 709 O O . THR A 1 97 ? 6.680 5.957 -11.492 1.00 86.06 97 THR A O 1
ATOM 712 N N . PRO A 1 98 ? 8.329 7.348 -10.868 1.00 86.38 98 PRO A N 1
ATOM 713 C CA . PRO A 1 98 ? 7.526 8.040 -9.858 1.00 86.38 98 PRO A CA 1
ATOM 714 C C . PRO A 1 98 ? 6.176 8.525 -10.408 1.00 86.38 98 PRO A C 1
ATOM 716 O O . PRO A 1 98 ? 5.133 8.362 -9.776 1.00 86.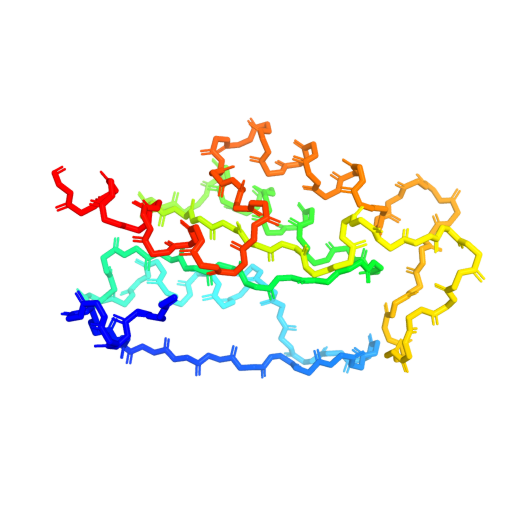38 98 PRO A O 1
ATOM 719 N N . GLN A 1 99 ? 6.207 9.096 -11.614 1.00 88.69 99 GLN A N 1
ATOM 720 C CA . GLN A 1 99 ? 5.061 9.696 -12.284 1.00 88.69 99 GLN A CA 1
ATOM 721 C C . GLN A 1 99 ? 4.050 8.640 -12.729 1.00 88.69 99 GLN A C 1
ATOM 723 O O . GLN A 1 99 ? 2.864 8.822 -12.473 1.00 88.69 99 GLN A O 1
ATOM 728 N N . SER A 1 100 ? 4.496 7.533 -13.338 1.00 91.81 100 SER A N 1
ATOM 729 C CA . SER A 1 100 ? 3.587 6.469 -13.789 1.00 91.81 100 SER A CA 1
ATOM 730 C C . SER A 1 100 ? 2.858 5.817 -12.619 1.00 91.81 100 SER A C 1
ATOM 732 O O . SER A 1 100 ? 1.649 5.622 -12.688 1.00 91.81 100 SER A O 1
ATOM 734 N N . LYS A 1 101 ? 3.567 5.548 -11.517 1.00 93.94 101 LYS A N 1
ATOM 735 C CA . LYS A 1 101 ? 2.976 4.960 -10.307 1.00 93.94 101 LYS A CA 1
ATOM 736 C C . LYS A 1 101 ? 1.978 5.898 -9.636 1.00 93.94 101 LYS A C 1
ATOM 738 O O . LYS A 1 101 ? 0.894 5.478 -9.250 1.00 93.94 101 LYS A O 1
ATOM 743 N N . THR A 1 102 ? 2.337 7.178 -9.537 1.00 94.12 102 THR A N 1
ATOM 744 C CA . THR A 1 102 ? 1.462 8.213 -8.970 1.00 94.12 102 THR A CA 1
ATOM 745 C C . THR A 1 102 ? 0.199 8.386 -9.814 1.00 94.12 102 THR A C 1
ATOM 747 O O . THR A 1 102 ? -0.895 8.452 -9.265 1.00 94.12 102 THR A O 1
ATOM 750 N N . ALA A 1 103 ? 0.336 8.427 -11.144 1.00 95.81 103 ALA A N 1
ATOM 751 C CA . ALA A 1 103 ? -0.802 8.512 -12.055 1.00 95.81 103 ALA A CA 1
ATOM 752 C C . ALA A 1 103 ? -1.726 7.298 -11.909 1.00 95.81 103 ALA A C 1
ATOM 754 O O . ALA A 1 103 ? -2.921 7.484 -11.711 1.00 95.81 103 ALA A O 1
ATOM 755 N N . ALA A 1 104 ? -1.165 6.084 -11.897 1.00 97.19 104 ALA A N 1
ATOM 756 C CA . ALA A 1 104 ? -1.940 4.855 -11.761 1.00 97.19 104 ALA A CA 1
ATOM 757 C C . ALA A 1 104 ? -2.772 4.825 -10.468 1.00 97.19 104 ALA A C 1
ATOM 759 O O . ALA A 1 104 ? -3.952 4.499 -10.511 1.00 97.19 104 ALA A O 1
ATOM 760 N N . PHE A 1 105 ? -2.194 5.206 -9.323 1.00 98.00 105 PHE A N 1
ATOM 761 C CA . PHE A 1 105 ? -2.945 5.271 -8.065 1.00 98.00 105 PHE A CA 1
ATOM 762 C C . PHE A 1 105 ? -4.006 6.380 -8.052 1.00 98.00 105 PHE A C 1
ATOM 764 O O . PHE A 1 105 ? -5.131 6.135 -7.621 1.00 98.00 105 PHE A O 1
ATOM 771 N N . ASN A 1 106 ? -3.689 7.570 -8.568 1.00 97.12 106 ASN A N 1
ATOM 772 C CA . ASN A 1 106 ? -4.658 8.666 -8.641 1.00 97.12 106 ASN A CA 1
ATOM 773 C C . ASN A 1 106 ? -5.857 8.329 -9.542 1.00 97.12 106 ASN A C 1
ATOM 775 O O . ASN A 1 106 ? -6.980 8.711 -9.222 1.00 97.12 106 ASN A O 1
ATOM 779 N N . GLU A 1 107 ? -5.635 7.619 -10.654 1.00 97.88 107 GLU A N 1
ATOM 780 C CA . GLU A 1 107 ? -6.696 7.201 -11.585 1.00 97.88 107 GLU A CA 1
ATOM 781 C C . GLU A 1 107 ? -7.746 6.301 -10.923 1.00 97.88 107 GLU A C 1
ATOM 783 O O . GLU A 1 107 ? -8.906 6.330 -11.325 1.00 97.88 107 GLU A O 1
ATOM 788 N N . VAL A 1 108 ? -7.355 5.560 -9.884 1.00 98.06 108 VAL A N 1
ATOM 789 C CA . VAL A 1 108 ? -8.224 4.619 -9.160 1.00 98.06 108 VAL A CA 1
ATOM 790 C C . VAL A 1 108 ? -8.626 5.136 -7.772 1.00 98.06 108 VAL A C 1
ATOM 792 O O . VAL A 1 108 ? -9.136 4.385 -6.946 1.00 98.06 108 VAL A O 1
ATOM 795 N N . GLY A 1 109 ? -8.398 6.428 -7.501 1.00 96.81 109 GLY A N 1
ATOM 796 C CA . GLY A 1 109 ? -8.841 7.097 -6.274 1.00 96.81 109 GLY A CA 1
ATOM 797 C C . GLY A 1 109 ? -8.040 6.761 -5.012 1.00 96.81 109 GLY A C 1
ATOM 798 O O . GLY A 1 109 ? -8.542 6.966 -3.910 1.00 96.81 109 GLY A O 1
ATOM 799 N N . VAL A 1 110 ? -6.813 6.251 -5.145 1.00 98.38 110 VAL A N 1
ATOM 800 C CA . VAL A 1 110 ? -5.937 5.967 -3.998 1.00 98.38 110 VAL A CA 1
ATOM 801 C C . VAL A 1 110 ? -5.253 7.249 -3.535 1.00 98.38 110 VAL A C 1
ATOM 803 O O . VAL A 1 110 ? -4.511 7.870 -4.297 1.00 98.38 110 VAL A O 1
ATOM 806 N N . ASP A 1 111 ? -5.442 7.613 -2.266 1.00 97.44 111 ASP A N 1
ATOM 807 C CA . ASP A 1 111 ? -4.747 8.754 -1.667 1.00 97.44 111 ASP A CA 1
ATOM 808 C C . ASP A 1 111 ? -3.254 8.453 -1.490 1.00 97.44 111 ASP A C 1
ATOM 810 O O . ASP A 1 111 ? -2.868 7.441 -0.895 1.00 97.44 111 ASP A O 1
ATOM 814 N N . ILE A 1 112 ? -2.399 9.362 -1.967 1.00 96.69 112 ILE A N 1
ATOM 815 C CA . ILE A 1 112 ? -0.942 9.201 -1.928 1.00 96.69 112 ILE A CA 1
ATOM 816 C C . ILE A 1 112 ? -0.332 10.192 -0.938 1.00 96.69 112 ILE A C 1
ATOM 818 O O . ILE A 1 112 ? -0.319 11.403 -1.167 1.00 96.69 112 ILE A O 1
ATOM 822 N N . ALA A 1 113 ? 0.247 9.667 0.138 1.00 95.19 113 ALA A N 1
ATOM 823 C CA . ALA A 1 113 ? 1.005 10.448 1.103 1.00 95.19 113 ALA A CA 1
ATOM 824 C C . ALA A 1 113 ? 2.295 11.000 0.475 1.00 95.19 113 ALA A C 1
ATOM 826 O O . ALA A 1 113 ? 3.069 10.277 -0.161 1.00 95.19 113 ALA A O 1
ATOM 827 N N . ARG A 1 114 ? 2.587 12.277 0.730 1.00 91.06 114 ARG A N 1
ATOM 828 C CA . ARG A 1 114 ? 3.838 12.948 0.335 1.00 91.06 114 ARG A CA 1
ATOM 829 C C . ARG A 1 114 ? 4.991 12.588 1.263 1.00 91.06 114 ARG A C 1
ATOM 831 O O . ARG A 1 114 ? 6.146 12.553 0.836 1.00 91.06 114 ARG A O 1
ATOM 838 N N . TYR A 1 115 ? 4.679 12.327 2.532 1.00 90.69 115 TYR A N 1
ATOM 839 C CA . TYR A 1 115 ? 5.644 11.953 3.563 1.00 90.69 115 TYR A CA 1
ATOM 840 C C . TYR A 1 115 ? 5.123 10.773 4.389 1.00 90.69 115 TYR A C 1
ATOM 842 O O . TYR A 1 115 ? 3.919 10.686 4.620 1.00 90.69 115 TYR A O 1
ATOM 850 N N . PRO A 1 116 ? 5.999 9.922 4.959 1.00 91.44 116 PRO A N 1
ATOM 851 C CA . PRO A 1 116 ? 5.563 8.784 5.774 1.00 91.44 116 PRO A CA 1
ATOM 852 C C . PRO A 1 116 ? 4.628 9.149 6.936 1.00 91.44 116 PRO A C 1
ATOM 854 O O . PRO A 1 116 ? 3.796 8.346 7.338 1.00 91.44 116 PRO A O 1
ATOM 857 N N . ALA A 1 117 ? 4.767 10.354 7.499 1.00 92.25 117 ALA A N 1
ATOM 858 C CA . ALA A 1 117 ? 3.923 10.810 8.600 1.00 92.25 117 ALA A CA 1
ATOM 859 C C . ALA A 1 117 ? 2.465 11.070 8.182 1.00 92.25 117 ALA A C 1
ATOM 861 O O . ALA A 1 117 ? 1.579 10.879 9.007 1.00 92.25 117 ALA A O 1
ATOM 862 N N . GLU A 1 118 ? 2.231 11.462 6.927 1.00 95.81 118 GLU A N 1
ATOM 863 C CA . GLU A 1 118 ? 0.905 11.794 6.382 1.00 95.81 118 GLU A CA 1
ATOM 864 C C . GLU A 1 118 ? 0.038 10.545 6.166 1.00 95.81 118 GLU A C 1
ATOM 866 O O . GLU A 1 118 ? -1.184 10.632 6.202 1.00 95.81 118 GLU A O 1
ATOM 871 N N . VAL A 1 119 ? 0.653 9.359 6.051 1.00 97.06 119 VAL A N 1
ATOM 872 C CA . VAL A 1 119 ? -0.070 8.074 6.008 1.00 97.06 119 VAL A CA 1
ATOM 873 C C . VAL A 1 119 ? -1.029 7.944 7.193 1.00 97.06 119 VAL A C 1
ATOM 875 O O . VAL A 1 119 ? -2.135 7.444 7.040 1.00 97.06 119 VAL A O 1
ATOM 878 N N . VAL A 1 120 ? -0.627 8.417 8.376 1.00 97.19 120 VAL A N 1
ATOM 879 C CA . VAL A 1 120 ? -1.468 8.350 9.579 1.00 97.19 120 VAL A CA 1
ATOM 880 C C . VAL A 1 120 ? -2.745 9.172 9.418 1.00 97.19 120 VAL A C 1
ATOM 882 O O . VAL A 1 120 ? -3.807 8.719 9.837 1.00 97.19 120 VAL A O 1
ATOM 885 N N . ASP A 1 121 ? -2.644 10.358 8.825 1.00 97.00 121 ASP A N 1
ATOM 886 C CA . ASP A 1 121 ? -3.786 11.253 8.650 1.00 97.00 121 ASP A CA 1
ATOM 887 C C . ASP A 1 121 ? -4.744 10.696 7.589 1.00 97.00 121 ASP A C 1
ATOM 889 O O . ASP A 1 121 ? -5.949 10.643 7.822 1.00 97.00 121 ASP A O 1
ATOM 893 N N . LEU A 1 122 ? -4.208 10.171 6.480 1.00 97.44 122 LEU A N 1
ATOM 894 C CA . LEU A 1 122 ? -5.011 9.518 5.440 1.00 97.44 122 LEU A CA 1
ATOM 895 C C . LEU A 1 122 ? -5.751 8.285 5.970 1.00 97.44 122 LEU A C 1
ATOM 897 O O . LEU A 1 122 ? -6.946 8.145 5.730 1.00 97.44 122 LEU A O 1
ATOM 901 N N . VAL A 1 123 ? -5.080 7.420 6.741 1.00 97.81 123 VAL A N 1
ATOM 902 C CA . VAL A 1 123 ? -5.742 6.252 7.350 1.00 97.81 123 VAL A CA 1
ATOM 903 C C . VAL A 1 123 ? -6.879 6.690 8.272 1.00 97.81 123 VAL A C 1
ATOM 905 O O . VAL A 1 123 ? -7.962 6.120 8.210 1.00 97.81 123 VAL A O 1
ATOM 908 N N . LYS A 1 124 ? -6.676 7.722 9.101 1.00 97.00 124 LYS A N 1
ATOM 909 C CA . LYS A 1 124 ? -7.740 8.228 9.983 1.00 97.00 124 LYS A CA 1
ATOM 910 C C . LYS A 1 124 ? -8.945 8.753 9.210 1.00 97.00 124 LYS A C 1
ATOM 912 O O . LYS A 1 124 ? -10.065 8.510 9.648 1.00 97.00 124 LYS A O 1
ATOM 917 N N . ASN A 1 125 ? -8.728 9.428 8.083 1.00 96.62 125 ASN A N 1
ATOM 918 C CA . ASN A 1 125 ? -9.819 9.942 7.255 1.00 96.62 125 ASN A CA 1
ATOM 919 C C . ASN A 1 125 ? -10.709 8.821 6.701 1.00 96.62 125 ASN A C 1
ATOM 921 O O . ASN A 1 125 ? -11.915 9.011 6.614 1.00 96.62 125 ASN A O 1
ATOM 925 N N . HIS A 1 126 ? -10.135 7.657 6.381 1.00 96.38 126 HIS A N 1
ATOM 926 C CA . HIS A 1 126 ? -10.884 6.487 5.895 1.00 9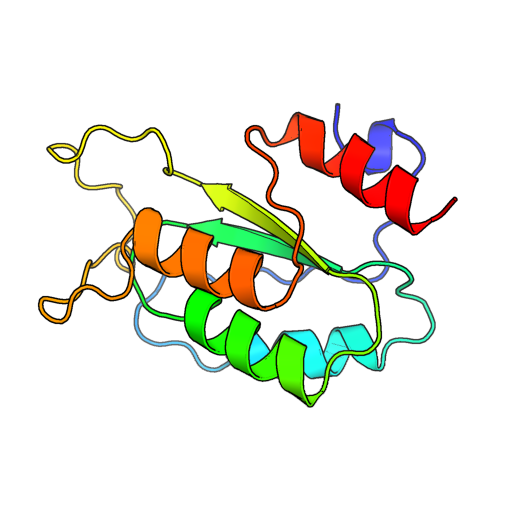6.38 126 HIS A CA 1
ATOM 927 C C . HIS A 1 126 ? -11.552 5.662 7.005 1.00 96.38 126 HIS A C 1
ATOM 929 O O . HIS A 1 126 ? -12.411 4.837 6.712 1.00 96.38 126 HIS A O 1
ATOM 935 N N . LEU A 1 127 ? -11.173 5.878 8.269 1.00 92.31 127 LEU A N 1
ATOM 936 C CA . LEU A 1 127 ? -11.792 5.244 9.442 1.00 92.31 127 LEU A CA 1
ATOM 937 C C . LEU A 1 127 ? -12.910 6.085 10.082 1.00 92.31 127 LEU A C 1
ATOM 939 O O . LEU A 1 127 ? -13.555 5.609 11.018 1.00 92.31 127 LEU A O 1
ATOM 943 N N . SER A 1 128 ? -13.069 7.344 9.661 1.00 77.69 128 SER A N 1
ATOM 944 C CA . SER A 1 128 ? -13.974 8.322 10.288 1.00 77.69 128 SER A CA 1
ATOM 945 C C . SER A 1 128 ? -15.356 8.365 9.647 1.00 77.69 128 SER A C 1
ATOM 947 O O . SER A 1 128 ? -15.462 8.102 8.431 1.00 77.69 128 SER A O 1
#

Secondary structure (DSSP, 8-state):
--TGGGT---S------S-SS-SS-HHHHHHHHHH-TT-SSEEEEEESSSSHHHHHHHHHHHH--S-EEEEEETTTS-TTS--SSTT----TTSTTSHHHHHHHHHHTT-EEESSTTTHHHHHHHHH-

pLDDT: mean 88.86, std 13.14, range [51.5, 98.69]

Foldseek 3Di:
DAQVVVVHDDPDDDDQAQDPDGPDALLRVLVVLLPPPPHQEAEAEAEFADARLLVNLVSCLPPRDHAYAYEYPCLVPDPPDDDDGPRNDQDPVRHRHSVNSVVSCVVSPHHYDPDNVCVNVVVVVSVD

Nearest PDB structures (foldseek):
  3ufx-assembly1_A  TM=9.437E-01  e=7.812E-14  Thermus aquaticus
  6pfn-assembly2_C  TM=9.289E-01  e=5.739E-13  Francisella tularensis subsp. tularensis SCHU S4
  1jkj-assembly1_A  TM=9.326E-01  e=8.552E-13  Escherichia coli
  2nua-assembly1_A  TM=9.369E-01  e=1.116E-12  Escherichia coli
  2nu6-assembly1_A  TM=9.322E-01  e=2.648E-12  Escherichia coli